Protein AF-A0A968T757-F1 (afdb_monomer_lite)

Sequence (80 aa):
MNKEKVGAVTETEKEEIKKIFMRKVALNELLPSLGNDLLSKTQKDELYEKIIADLAETSSNSEAWWQRKASEYKWKKAEN

Foldseek 3Di:
DDDDCLDDQDPVLVVVLVVLVVLLVVLVVCLVVLPDPVDDPVRSVVVVVVSVVVNVVSVVSNVVSVVVVCVVSVGDDDDD

Secondary structure (DSSP, 8-state):
-PPP------HHHHHHHHHHHHHHHHHHHHGGGGG-TTS-HHHHHHHHHHHHHHHHHHHHHHHHHHHHHHHHTTPPP---

Radius of gyration: 17.89 Å; chains: 1; bounding box: 39×27×49 Å

Structure (mmCIF, N/CA/C/O backbone):
data_AF-A0A968T757-F1
#
_entry.id   AF-A0A968T757-F1
#
loop_
_atom_site.group_PDB
_atom_site.id
_atom_site.type_symbol
_atom_site.label_atom_id
_atom_site.label_alt_id
_atom_site.label_comp_id
_atom_site.label_asym_id
_atom_site.label_entity_id
_atom_site.label_seq_id
_atom_site.pdbx_PDB_ins_code
_atom_site.Cartn_x
_atom_site.Cartn_y
_atom_site.Cartn_z
_atom_site.occupancy
_atom_site.B_iso_or_equiv
_atom_site.auth_seq_id
_atom_site.auth_comp_id
_atom_site.auth_asym_id
_atom_site.auth_atom_id
_atom_site.pdbx_PDB_model_num
ATOM 1 N N . MET A 1 1 ? -24.088 -15.343 19.195 1.00 51.97 1 MET A N 1
ATOM 2 C CA . MET A 1 1 ? -22.833 -14.566 19.068 1.00 51.97 1 MET A CA 1
ATOM 3 C C . MET A 1 1 ? -23.153 -13.095 19.282 1.00 51.97 1 MET A C 1
ATOM 5 O O . MET A 1 1 ? -23.897 -12.543 18.481 1.00 51.97 1 MET A O 1
ATOM 9 N N . ASN A 1 2 ? -22.631 -12.475 20.344 1.00 73.69 2 ASN A N 1
ATOM 10 C CA . ASN A 1 2 ? -22.733 -11.025 20.533 1.00 73.69 2 ASN A CA 1
ATOM 11 C C . ASN A 1 2 ? -21.639 -10.342 19.705 1.00 73.69 2 ASN A C 1
ATOM 13 O O . ASN A 1 2 ? -20.465 -10.668 19.856 1.00 73.69 2 ASN A O 1
ATOM 17 N N . LYS A 1 3 ? -22.025 -9.429 18.809 1.00 81.12 3 LYS A N 1
ATOM 18 C CA . LYS A 1 3 ? -21.081 -8.566 18.088 1.00 81.12 3 LYS A CA 1
ATOM 19 C C . LYS A 1 3 ? -20.735 -7.382 18.991 1.00 81.12 3 LYS A C 1
ATOM 21 O O . LYS A 1 3 ? -21.634 -6.692 19.459 1.00 81.12 3 LYS A O 1
ATOM 26 N N . GLU A 1 4 ? -19.450 -7.150 19.222 1.00 82.56 4 GLU A N 1
ATOM 27 C CA . GLU A 1 4 ? -18.944 -6.003 19.979 1.00 82.56 4 GLU A CA 1
ATOM 28 C C . GLU A 1 4 ? -18.378 -4.964 19.009 1.00 82.56 4 GLU A C 1
ATOM 30 O O . GLU A 1 4 ? -17.635 -5.303 18.085 1.00 82.56 4 GLU A O 1
ATOM 35 N N . LYS A 1 5 ? -18.725 -3.688 19.204 1.00 83.44 5 LYS A N 1
ATOM 36 C CA . LYS A 1 5 ? -18.136 -2.597 18.426 1.00 83.44 5 LYS A CA 1
ATOM 37 C C . LYS A 1 5 ? -16.719 -2.342 18.938 1.00 83.44 5 LYS A C 1
ATOM 39 O O . LYS A 1 5 ? -16.544 -1.731 19.983 1.00 83.44 5 LYS A O 1
ATOM 44 N N . VAL A 1 6 ? -15.724 -2.786 18.176 1.00 80.44 6 VAL A N 1
ATOM 45 C CA . VAL A 1 6 ? -14.300 -2.626 18.523 1.00 80.44 6 VAL A CA 1
ATOM 46 C C . VAL A 1 6 ? -13.694 -1.305 18.044 1.00 80.44 6 VAL A C 1
ATOM 48 O O . VAL A 1 6 ? -12.567 -0.991 18.390 1.00 80.44 6 VAL A O 1
ATOM 51 N N . GLY A 1 7 ? -14.433 -0.507 17.272 1.00 81.38 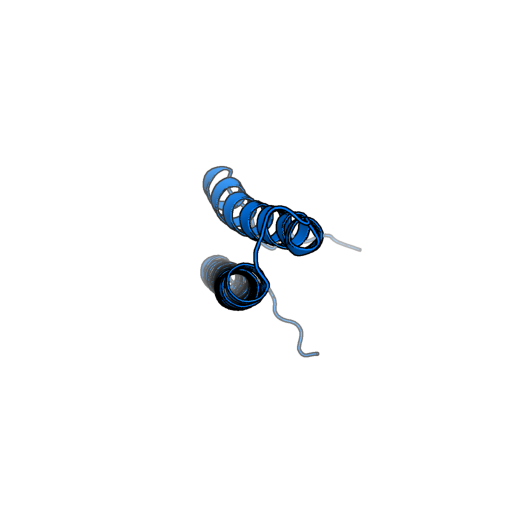7 GLY A N 1
ATOM 52 C CA . GLY A 1 7 ? -13.983 0.795 16.790 1.00 81.38 7 GLY A CA 1
ATOM 53 C C . GLY A 1 7 ? -14.932 1.393 15.760 1.00 81.38 7 GLY A C 1
ATOM 54 O O . GLY A 1 7 ? -16.020 0.866 15.508 1.00 81.38 7 GLY A O 1
ATOM 55 N N . ALA A 1 8 ? -14.521 2.511 15.173 1.00 85.50 8 ALA A N 1
ATOM 56 C CA . ALA A 1 8 ? -15.152 3.102 14.004 1.00 85.50 8 ALA A CA 1
ATOM 57 C C . ALA A 1 8 ? -14.060 3.655 13.086 1.00 85.50 8 ALA A C 1
ATOM 59 O O . ALA A 1 8 ? -13.014 4.074 13.565 1.00 85.50 8 ALA A O 1
ATOM 60 N N . VAL A 1 9 ? -14.322 3.640 11.784 1.00 90.06 9 VAL A N 1
ATOM 61 C CA . VAL A 1 9 ? -13.523 4.363 10.798 1.00 90.06 9 VAL A CA 1
ATOM 62 C C . VAL A 1 9 ? -14.360 5.568 10.392 1.00 90.06 9 VAL A C 1
ATOM 64 O O . VAL A 1 9 ? -15.476 5.412 9.896 1.00 90.06 9 VAL A O 1
ATOM 67 N N . THR A 1 10 ? -13.864 6.761 10.682 1.00 94.94 10 THR A N 1
ATOM 68 C CA . THR A 1 10 ? -14.453 8.029 10.244 1.00 94.94 10 THR A CA 1
ATOM 69 C C . THR A 1 10 ? -14.351 8.168 8.727 1.00 94.94 10 THR A C 1
ATOM 71 O O . THR A 1 10 ? -13.558 7.488 8.075 1.00 94.94 10 THR A O 1
ATOM 74 N N . GLU A 1 11 ? -15.124 9.080 8.139 1.00 97.12 11 GLU A N 1
ATOM 75 C CA . GLU A 1 11 ? -15.065 9.293 6.688 1.00 97.12 11 GLU A CA 1
ATOM 76 C C . GLU A 1 11 ? -13.670 9.759 6.237 1.00 97.12 11 GLU A C 1
ATOM 78 O O . GLU A 1 11 ? -13.158 9.290 5.225 1.00 97.12 11 GLU A O 1
ATOM 83 N N . THR A 1 12 ? -13.002 10.601 7.031 1.00 97.12 12 THR A N 1
ATOM 84 C CA . THR A 1 12 ? -11.622 11.033 6.765 1.00 97.12 12 THR A CA 1
ATOM 85 C C . THR A 1 12 ? -10.653 9.852 6.759 1.00 97.12 12 THR A C 1
ATOM 87 O O . THR A 1 12 ? -9.884 9.688 5.817 1.00 97.12 12 THR A O 1
ATOM 90 N N . GLU A 1 13 ? -10.721 8.989 7.773 1.00 96.88 13 GLU A N 1
ATOM 91 C CA . GLU A 1 13 ? -9.877 7.794 7.883 1.00 96.88 13 GLU A CA 1
ATOM 92 C C . GLU A 1 13 ? -10.139 6.798 6.748 1.00 96.88 13 GLU A C 1
ATOM 94 O O . GLU A 1 13 ? -9.207 6.212 6.198 1.00 96.88 13 GLU A O 1
ATOM 99 N N . LYS A 1 14 ? -11.403 6.635 6.353 1.00 96.56 14 LYS A N 1
ATOM 100 C CA . LYS A 1 14 ? -11.784 5.826 5.195 1.00 96.56 14 LYS A CA 1
ATOM 101 C C . LYS A 1 14 ? -11.154 6.375 3.919 1.00 96.56 14 LYS A C 1
ATOM 103 O O . LYS A 1 14 ? -10.602 5.604 3.139 1.00 96.56 14 LYS A O 1
ATOM 108 N N . GLU A 1 15 ? -11.209 7.685 3.700 1.00 98.19 15 GLU A N 1
ATOM 109 C CA . GLU A 1 15 ? -10.597 8.303 2.525 1.00 98.19 15 GLU A CA 1
ATOM 110 C C . GLU A 1 15 ? -9.057 8.229 2.563 1.00 98.19 15 GLU A C 1
ATOM 112 O O . GLU A 1 15 ? -8.439 8.070 1.510 1.00 98.19 15 GLU A O 1
ATOM 117 N N . GLU A 1 16 ? -8.422 8.245 3.742 1.00 97.62 16 GLU A N 1
ATOM 118 C CA . GLU A 1 16 ? -6.982 7.963 3.886 1.00 97.62 16 GLU A CA 1
ATOM 119 C C . GLU A 1 16 ? -6.624 6.557 3.384 1.00 97.62 16 GLU A C 1
ATOM 121 O O . GLU A 1 16 ? -5.816 6.415 2.462 1.00 97.62 16 GLU A O 1
ATOM 126 N N . ILE A 1 17 ? -7.236 5.50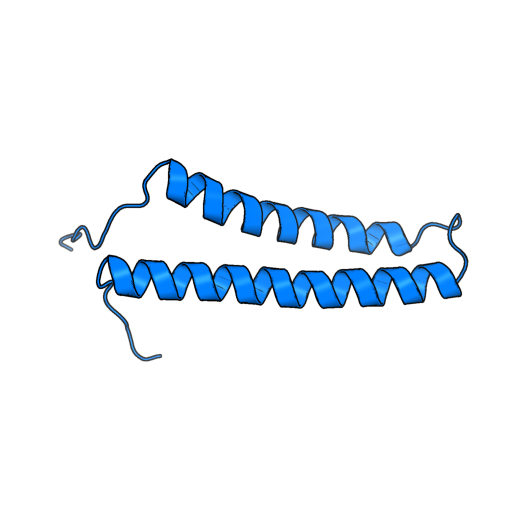8 3.949 1.00 97.50 17 ILE A N 1
ATOM 127 C CA . ILE A 1 17 ? -6.891 4.124 3.588 1.00 97.50 17 ILE A CA 1
ATOM 128 C C . ILE A 1 17 ? -7.312 3.784 2.154 1.00 97.50 17 ILE A C 1
ATOM 130 O O . ILE A 1 17 ? -6.617 3.049 1.452 1.00 97.50 17 ILE A O 1
ATOM 134 N N . LYS A 1 18 ? -8.405 4.380 1.667 1.00 97.94 18 LYS A N 1
ATOM 135 C CA . LYS A 1 18 ? -8.857 4.238 0.281 1.00 97.94 18 LYS A CA 1
ATOM 136 C C . LYS A 1 18 ? -7.851 4.817 -0.708 1.00 97.94 18 LYS A C 1
ATOM 138 O O . LYS A 1 18 ? -7.628 4.196 -1.741 1.00 97.94 18 LYS A O 1
ATOM 143 N N . LYS A 1 19 ? -7.206 5.953 -0.412 1.00 98.25 19 LYS A N 1
ATOM 144 C CA . LYS A 1 19 ? -6.136 6.501 -1.269 1.00 98.25 19 LYS A CA 1
ATOM 145 C C . LYS A 1 19 ? -4.956 5.536 -1.381 1.00 98.25 19 LYS A C 1
ATOM 147 O O . LYS A 1 19 ? -4.480 5.298 -2.488 1.00 98.25 19 LYS A O 1
ATOM 152 N N . ILE A 1 20 ? -4.533 4.942 -0.263 1.00 98.38 20 ILE A N 1
ATOM 153 C CA . ILE A 1 20 ? -3.448 3.947 -0.234 1.00 98.38 20 ILE A CA 1
ATOM 154 C C . ILE A 1 20 ? -3.841 2.710 -1.053 1.00 98.38 20 ILE A C 1
ATOM 156 O O . ILE A 1 20 ? -3.087 2.259 -1.916 1.00 98.38 20 ILE A O 1
ATOM 160 N N . PHE A 1 21 ? -5.056 2.196 -0.845 1.00 97.75 21 PHE A N 1
ATOM 161 C CA . PHE A 1 21 ? -5.578 1.057 -1.599 1.00 97.75 21 PHE A CA 1
ATOM 162 C C . PHE A 1 21 ? -5.653 1.350 -3.101 1.00 97.75 21 PHE A C 1
ATOM 164 O O . PHE A 1 21 ? -5.179 0.557 -3.912 1.00 97.75 21 PHE A O 1
ATOM 171 N N . M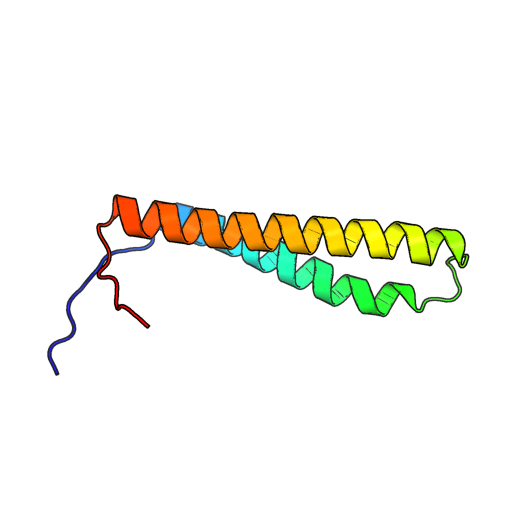ET A 1 22 ? -6.186 2.512 -3.480 1.00 98.31 22 MET A N 1
ATOM 172 C CA . MET A 1 22 ? -6.282 2.913 -4.880 1.00 98.31 22 MET A CA 1
ATOM 173 C C . MET A 1 22 ? -4.911 3.084 -5.535 1.00 98.31 22 MET A C 1
ATOM 175 O O . MET A 1 22 ? -4.770 2.728 -6.702 1.00 98.31 22 MET A O 1
ATOM 179 N N . ARG A 1 23 ? -3.888 3.563 -4.808 1.00 98.19 23 ARG A N 1
ATOM 180 C CA . ARG A 1 23 ? -2.506 3.599 -5.314 1.00 98.19 23 ARG A CA 1
ATOM 181 C C . ARG A 1 23 ? -1.999 2.194 -5.621 1.00 98.19 23 ARG A C 1
ATOM 183 O O . ARG A 1 23 ? -1.499 1.967 -6.718 1.00 98.19 23 ARG A O 1
ATOM 190 N N . LYS A 1 24 ? -2.196 1.245 -4.701 1.00 97.88 24 LYS A N 1
ATOM 191 C CA . LYS A 1 24 ? -1.814 -0.161 -4.902 1.00 97.88 24 LYS A CA 1
ATOM 192 C C . LYS A 1 24 ? -2.508 -0.771 -6.120 1.00 97.88 24 LYS A C 1
ATOM 194 O O . LYS A 1 24 ? -1.855 -1.430 -6.922 1.00 97.88 24 LYS A O 1
ATOM 199 N N . VAL A 1 25 ? -3.811 -0.530 -6.274 1.00 97.88 25 VAL A N 1
ATOM 200 C CA . VAL A 1 25 ? -4.575 -0.978 -7.450 1.00 97.88 25 VAL A CA 1
ATOM 201 C C . VAL A 1 25 ? -4.005 -0.359 -8.724 1.00 97.88 25 VAL A C 1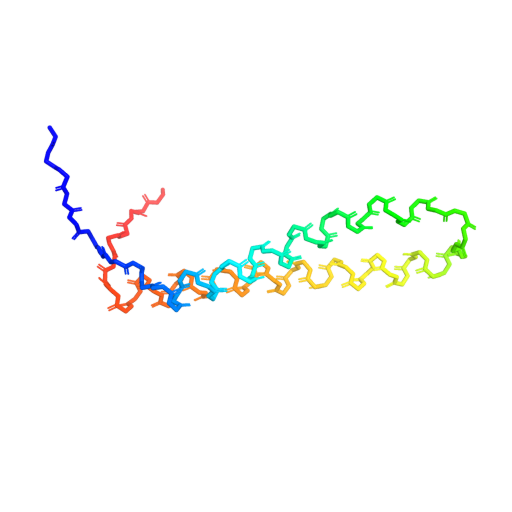
ATOM 203 O O . VAL A 1 25 ? -3.669 -1.091 -9.644 1.00 97.88 25 VAL A O 1
ATOM 206 N N . ALA A 1 26 ? -3.813 0.960 -8.761 1.00 97.88 26 ALA A N 1
ATOM 207 C CA . ALA A 1 26 ? -3.282 1.644 -9.937 1.00 97.88 26 ALA A CA 1
ATOM 208 C C . ALA A 1 26 ? -1.894 1.123 -10.354 1.00 97.88 26 ALA A C 1
ATOM 210 O O . ALA A 1 26 ? -1.640 0.963 -11.542 1.00 97.88 26 ALA A O 1
ATOM 211 N N . LEU A 1 27 ? -1.011 0.829 -9.394 1.00 97.75 27 LEU A N 1
ATOM 212 C CA . LEU A 1 27 ? 0.308 0.249 -9.667 1.00 97.75 27 LEU A CA 1
ATOM 213 C C . LEU A 1 27 ? 0.212 -1.181 -10.222 1.00 97.75 27 LEU A C 1
ATOM 215 O O . LEU A 1 27 ? 0.922 -1.515 -11.168 1.00 97.75 27 LEU A O 1
ATOM 219 N N . ASN A 1 28 ? -0.692 -2.007 -9.687 1.00 96.75 28 ASN A N 1
ATOM 220 C CA . ASN A 1 28 ? -0.935 -3.355 -10.209 1.00 96.75 28 ASN A CA 1
ATOM 221 C C . ASN A 1 28 ? -1.504 -3.333 -11.634 1.00 96.75 28 ASN A C 1
ATOM 223 O O . ASN A 1 28 ? -1.072 -4.121 -12.468 1.00 96.75 28 ASN A O 1
ATOM 227 N N . GLU A 1 29 ? -2.419 -2.409 -11.929 1.00 96.31 29 GLU A N 1
ATOM 228 C CA . GLU A 1 29 ? -2.963 -2.218 -13.281 1.00 96.31 29 GLU A CA 1
ATOM 229 C C . GLU A 1 29 ? -1.926 -1.630 -14.254 1.00 96.31 29 GLU A C 1
ATOM 231 O O . GLU A 1 29 ? -2.016 -1.828 -15.466 1.00 96.31 29 GLU A O 1
ATOM 236 N N . LEU A 1 30 ? -0.908 -0.928 -13.744 1.00 95.12 30 LEU A N 1
ATOM 237 C CA . LEU A 1 30 ? 0.175 -0.382 -14.559 1.00 95.12 30 LEU A CA 1
ATOM 238 C C . LEU A 1 30 ? 1.175 -1.461 -15.001 1.00 95.12 30 LEU A C 1
ATOM 240 O O . LEU A 1 30 ? 1.715 -1.359 -16.101 1.00 95.12 30 LEU A O 1
ATOM 244 N N . LEU A 1 31 ? 1.407 -2.505 -14.199 1.00 94.00 31 LEU A N 1
ATOM 245 C CA . LEU A 1 31 ? 2.377 -3.566 -14.512 1.00 94.00 31 LEU A CA 1
ATOM 246 C C . LEU A 1 31 ? 2.164 -4.215 -15.898 1.00 94.00 31 LEU A C 1
ATOM 248 O O . LEU A 1 31 ? 3.131 -4.278 -16.660 1.00 94.00 31 LEU A O 1
ATOM 252 N N . PRO A 1 32 ? 0.944 -4.636 -16.295 1.00 93.25 32 PRO A N 1
ATOM 253 C CA . PRO A 1 32 ? 0.696 -5.181 -17.632 1.00 93.25 32 PRO A CA 1
ATOM 254 C C . PRO A 1 32 ? 1.062 -4.228 -18.778 1.00 93.25 32 PRO A C 1
ATOM 256 O O . PRO A 1 32 ? 1.460 -4.680 -19.853 1.00 93.25 32 PRO A O 1
ATOM 259 N N . SER A 1 33 ? 0.965 -2.910 -18.563 1.00 90.44 33 SER A N 1
ATOM 260 C CA . SER A 1 33 ? 1.260 -1.910 -19.598 1.00 90.44 33 SER A CA 1
ATOM 261 C C . SER A 1 33 ? 2.741 -1.870 -19.997 1.00 90.44 33 SER A C 1
ATOM 263 O O . SER A 1 33 ? 3.060 -1.429 -21.102 1.00 90.44 33 SER A O 1
ATOM 265 N N . LEU A 1 34 ? 3.644 -2.406 -19.163 1.00 91.38 34 LEU A N 1
ATOM 266 C CA . LEU A 1 34 ? 5.068 -2.540 -19.487 1.00 91.38 34 LEU A CA 1
ATOM 267 C C . LEU A 1 34 ? 5.320 -3.488 -20.669 1.00 91.38 34 LEU A C 1
ATOM 269 O O . LEU A 1 34 ? 6.373 -3.419 -21.301 1.00 91.38 34 LEU A O 1
ATOM 273 N N . GLY A 1 35 ? 4.351 -4.343 -21.016 1.00 87.38 35 GLY A N 1
ATOM 274 C CA . GLY A 1 35 ? 4.421 -5.194 -22.203 1.00 87.38 35 GLY A CA 1
ATOM 275 C C . GLY A 1 35 ? 4.385 -4.424 -23.529 1.00 87.38 35 GLY A C 1
ATOM 276 O O . GLY A 1 35 ? 4.746 -4.991 -24.552 1.00 87.38 35 GLY A O 1
ATOM 277 N N . ASN A 1 36 ? 4.007 -3.142 -23.525 1.00 89.00 36 ASN A N 1
ATOM 278 C CA . ASN A 1 36 ? 3.827 -2.328 -24.728 1.00 89.00 36 ASN A CA 1
ATOM 279 C C . ASN A 1 36 ? 5.131 -2.149 -25.541 1.00 89.00 36 ASN A C 1
ATOM 281 O O . ASN A 1 36 ? 6.200 -1.895 -24.982 1.00 89.00 36 ASN A O 1
ATOM 285 N N . ASP A 1 37 ? 5.041 -2.239 -26.868 1.00 92.25 37 ASP A N 1
ATOM 286 C CA . ASP A 1 37 ? 6.158 -2.086 -27.814 1.00 92.25 37 ASP A CA 1
ATOM 287 C C . ASP A 1 37 ? 6.661 -0.640 -27.968 1.00 92.25 37 ASP A C 1
ATOM 289 O O . ASP A 1 37 ? 7.731 -0.412 -28.525 1.00 92.25 37 ASP A O 1
ATOM 293 N N . LEU A 1 38 ? 5.932 0.346 -27.434 1.00 93.25 38 LEU A N 1
ATOM 294 C CA . LEU A 1 38 ? 6.352 1.753 -27.422 1.00 93.25 38 LEU A CA 1
ATOM 295 C C . LEU A 1 38 ? 7.527 2.045 -26.470 1.00 93.25 38 LEU A C 1
ATOM 297 O O . LEU A 1 38 ? 8.108 3.127 -26.534 1.00 93.25 38 LEU A O 1
ATOM 301 N N . LEU A 1 39 ? 7.867 1.114 -25.574 1.00 91.75 39 LEU A N 1
ATOM 302 C CA . LEU A 1 39 ? 8.954 1.265 -24.608 1.00 91.75 39 LEU A CA 1
ATOM 303 C C . LEU A 1 39 ? 10.172 0.444 -25.035 1.00 91.75 39 LEU A C 1
ATOM 305 O O . LEU A 1 39 ? 10.068 -0.748 -25.326 1.00 91.75 39 LEU A O 1
ATOM 309 N N . SER A 1 40 ? 11.353 1.058 -24.994 1.00 94.75 40 SER A N 1
ATOM 310 C CA . SER A 1 40 ? 12.608 0.308 -25.088 1.00 94.75 40 SER A CA 1
ATOM 311 C C . SER A 1 40 ? 12.778 -0.619 -23.882 1.00 94.75 40 SER A C 1
ATOM 313 O O . SER A 1 40 ? 12.215 -0.379 -22.813 1.00 94.75 40 SER A O 1
ATOM 315 N N . LYS A 1 41 ? 13.607 -1.661 -24.022 1.00 93.94 41 LYS A N 1
ATOM 316 C CA . LYS A 1 41 ? 13.917 -2.583 -22.918 1.00 93.94 41 LYS A CA 1
ATOM 317 C C . LYS A 1 41 ? 14.394 -1.843 -21.661 1.00 93.94 41 LYS A C 1
ATOM 319 O O . LYS A 1 41 ? 13.865 -2.083 -20.587 1.00 93.94 41 LYS A O 1
ATOM 324 N N . THR A 1 42 ? 15.315 -0.893 -21.811 1.00 96.06 42 THR A N 1
ATOM 325 C CA . THR A 1 42 ? 15.830 -0.094 -20.690 1.00 96.06 42 THR A CA 1
ATOM 326 C C . THR A 1 42 ? 14.718 0.677 -19.977 1.00 96.06 42 THR A C 1
ATOM 328 O O . THR A 1 42 ? 14.654 0.659 -18.754 1.00 96.06 42 THR A O 1
ATOM 331 N N . GLN A 1 43 ? 13.791 1.292 -20.719 1.00 95.50 43 GLN A N 1
ATOM 332 C CA . GLN A 1 43 ? 12.649 1.986 -20.113 1.00 95.50 43 GLN A CA 1
ATOM 333 C C . GLN A 1 43 ? 11.701 1.025 -19.387 1.00 95.50 43 GLN A C 1
ATOM 335 O O . GLN A 1 43 ? 11.174 1.384 -18.336 1.00 95.50 43 GLN A O 1
ATOM 340 N N . LYS A 1 44 ? 11.481 -0.184 -19.927 1.00 95.69 44 LYS A N 1
ATOM 341 C CA . LYS A 1 44 ? 10.672 -1.222 -19.268 1.00 95.69 44 LYS A CA 1
ATOM 342 C C . LYS A 1 44 ? 11.295 -1.635 -17.937 1.00 95.69 44 LYS A C 1
ATOM 344 O O . LYS A 1 44 ? 10.589 -1.645 -16.934 1.00 95.69 44 LYS A O 1
ATOM 349 N N . ASP A 1 45 ? 12.599 -1.900 -17.928 1.00 95.69 45 ASP A N 1
ATOM 350 C CA . ASP A 1 45 ? 13.340 -2.307 -16.731 1.00 95.69 45 ASP A CA 1
ATOM 351 C C . ASP A 1 45 ? 13.318 -1.188 -15.666 1.00 95.69 45 ASP A C 1
ATOM 353 O O . ASP A 1 45 ? 12.975 -1.428 -14.511 1.00 95.69 45 ASP A O 1
ATOM 357 N N . GLU A 1 46 ? 13.573 0.067 -16.055 1.00 96.62 46 GLU A N 1
ATOM 358 C CA . GLU A 1 46 ? 13.518 1.216 -15.136 1.00 96.62 46 GLU A CA 1
ATOM 359 C C . GLU A 1 46 ? 12.120 1.466 -14.553 1.00 96.62 46 GLU A C 1
ATOM 361 O O . GLU A 1 46 ? 11.981 1.813 -13.377 1.00 96.62 46 GLU A O 1
ATOM 366 N N . LEU A 1 47 ? 11.072 1.347 -15.373 1.00 96.62 47 LEU A N 1
ATOM 367 C CA . LEU A 1 47 ? 9.694 1.523 -14.917 1.00 96.62 47 LEU A CA 1
ATOM 368 C C . LEU A 1 47 ? 9.257 0.373 -14.013 1.00 96.62 47 LEU A C 1
ATOM 370 O O . LEU A 1 47 ? 8.572 0.626 -13.023 1.00 96.62 47 LEU A O 1
ATOM 374 N N . TYR A 1 48 ? 9.672 -0.857 -14.317 1.00 97.12 48 TYR A N 1
ATOM 375 C CA . TYR A 1 48 ? 9.418 -2.013 -13.468 1.00 97.12 48 TYR A CA 1
ATOM 376 C C . TYR A 1 48 ? 9.984 -1.794 -12.062 1.00 97.12 48 TYR A C 1
ATOM 378 O O . TYR A 1 48 ? 9.228 -1.846 -11.095 1.00 97.12 48 TYR A O 1
ATOM 386 N N . GLU A 1 49 ? 11.268 -1.449 -11.946 1.00 97.88 49 GLU A N 1
ATOM 387 C CA . GLU A 1 49 ? 11.912 -1.201 -10.648 1.00 97.88 49 GLU A CA 1
ATOM 388 C C . GLU A 1 49 ? 11.201 -0.100 -9.849 1.00 97.88 49 GLU A C 1
ATOM 390 O O . GLU A 1 49 ? 10.932 -0.254 -8.657 1.00 97.88 49 GLU A O 1
ATOM 395 N N . LYS A 1 50 ? 10.807 0.995 -10.514 1.00 97.94 50 LYS A N 1
ATOM 396 C CA . LYS A 1 50 ? 10.042 2.079 -9.877 1.00 97.94 50 LYS A CA 1
ATOM 397 C C . LYS A 1 50 ? 8.681 1.608 -9.369 1.00 97.94 50 LYS A C 1
ATOM 399 O O . LYS A 1 50 ? 8.295 1.966 -8.259 1.00 97.94 50 LYS A O 1
ATOM 404 N N . ILE A 1 51 ? 7.956 0.814 -10.158 1.00 97.94 51 ILE A N 1
ATOM 405 C CA . ILE A 1 51 ? 6.644 0.284 -9.767 1.00 97.94 51 ILE A CA 1
ATOM 406 C C . ILE A 1 51 ? 6.781 -0.679 -8.586 1.00 97.94 51 ILE A C 1
ATOM 408 O O . ILE A 1 51 ? 5.983 -0.604 -7.653 1.00 97.94 51 ILE A O 1
ATOM 412 N N . ILE A 1 52 ? 7.791 -1.551 -8.589 1.00 98.06 52 ILE A N 1
ATOM 413 C CA . ILE A 1 52 ? 8.043 -2.480 -7.481 1.00 98.06 52 ILE A CA 1
ATOM 414 C C . ILE A 1 52 ? 8.408 -1.728 -6.198 1.00 98.06 52 ILE A C 1
ATOM 416 O O . ILE A 1 52 ? 7.846 -2.027 -5.142 1.00 98.06 52 ILE A O 1
ATOM 420 N N . ALA A 1 53 ? 9.288 -0.727 -6.280 1.00 98.38 53 ALA A N 1
ATOM 421 C CA . ALA A 1 53 ? 9.643 0.105 -5.133 1.00 98.38 53 ALA A CA 1
ATOM 422 C C . ALA A 1 53 ? 8.411 0.814 -4.540 1.00 98.38 53 ALA A C 1
ATOM 424 O O . ALA A 1 53 ? 8.184 0.764 -3.330 1.00 98.38 53 ALA A O 1
ATOM 425 N N . ASP A 1 54 ? 7.566 1.397 -5.389 1.00 98.25 54 ASP A N 1
ATOM 426 C CA . ASP A 1 54 ? 6.351 2.096 -4.963 1.00 98.25 54 ASP A CA 1
ATOM 427 C C . ASP A 1 54 ? 5.280 1.134 -4.413 1.00 98.25 54 ASP A C 1
ATOM 429 O O . ASP A 1 54 ? 4.596 1.431 -3.434 1.00 98.25 54 ASP A O 1
ATOM 433 N N . LEU A 1 55 ? 5.163 -0.080 -4.962 1.00 98.19 55 LEU A N 1
ATOM 434 C CA . LEU A 1 55 ? 4.302 -1.126 -4.398 1.00 98.19 55 LEU A CA 1
ATOM 435 C C . LEU A 1 55 ? 4.747 -1.533 -2.987 1.00 98.19 55 LEU A C 1
ATOM 437 O O . LEU A 1 55 ? 3.893 -1.751 -2.115 1.00 98.19 55 LEU A O 1
ATOM 441 N N . ALA A 1 56 ? 6.059 -1.630 -2.749 1.00 98.19 56 ALA A N 1
ATOM 442 C CA . ALA A 1 56 ? 6.620 -1.936 -1.436 1.00 98.19 56 ALA A CA 1
ATOM 443 C C . ALA A 1 56 ? 6.362 -0.798 -0.433 1.00 98.19 56 ALA A C 1
ATOM 445 O O . ALA A 1 56 ? 5.900 -1.052 0.686 1.00 98.19 56 ALA A O 1
ATOM 446 N N . GLU A 1 57 ? 6.572 0.454 -0.847 1.00 98.44 57 GLU A N 1
ATOM 447 C CA . GLU A 1 57 ? 6.273 1.637 -0.037 1.00 98.44 57 GLU A CA 1
ATOM 448 C C . GLU A 1 57 ? 4.773 1.733 0.277 1.00 98.44 57 GLU A C 1
ATOM 450 O O . GLU A 1 57 ? 4.376 1.840 1.437 1.00 98.44 57 GLU A O 1
ATOM 455 N N . THR A 1 58 ? 3.916 1.601 -0.737 1.00 98.19 58 THR A N 1
ATOM 456 C CA . THR A 1 58 ? 2.455 1.634 -0.589 1.00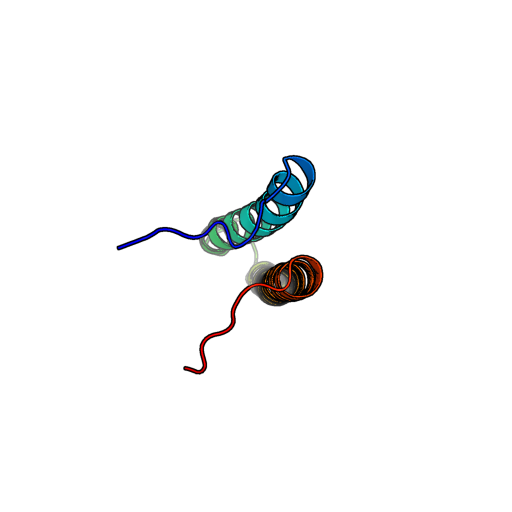 98.19 58 THR A CA 1
ATOM 457 C C . THR A 1 58 ? 1.959 0.529 0.348 1.00 98.19 58 THR A C 1
ATOM 459 O O . THR A 1 58 ? 1.080 0.767 1.181 1.00 98.19 58 THR A O 1
ATOM 462 N N . SER A 1 59 ? 2.531 -0.676 0.261 1.00 97.69 59 SER A N 1
ATOM 463 C CA . SER A 1 59 ? 2.190 -1.780 1.168 1.00 97.69 59 SER A CA 1
ATOM 464 C C . SER A 1 59 ? 2.615 -1.484 2.609 1.00 97.69 59 SER A C 1
ATOM 466 O O . SER A 1 59 ? 1.825 -1.695 3.528 1.00 97.69 59 SER A O 1
ATOM 468 N N . SER A 1 60 ? 3.807 -0.914 2.803 1.00 98.19 60 SER A N 1
ATOM 469 C CA . SER A 1 60 ? 4.292 -0.489 4.122 1.00 98.19 60 SER A CA 1
ATOM 470 C C . SER A 1 60 ? 3.419 0.620 4.717 1.00 98.19 60 SER A C 1
ATOM 472 O O . SER A 1 60 ? 3.061 0.564 5.892 1.00 98.19 60 SER A O 1
ATOM 474 N N . ASN A 1 61 ? 2.989 1.583 3.898 1.00 98.25 61 ASN A N 1
ATOM 475 C CA . ASN A 1 61 ? 2.080 2.653 4.308 1.00 98.25 61 ASN A CA 1
ATOM 476 C C . ASN A 1 61 ? 0.702 2.115 4.715 1.00 98.25 61 ASN A C 1
ATOM 478 O O . ASN A 1 61 ? 0.118 2.588 5.691 1.00 98.25 61 ASN A O 1
ATOM 482 N N . SER A 1 62 ? 0.190 1.107 4.001 1.00 97.12 62 SER A N 1
ATOM 483 C CA . SER A 1 62 ? -1.058 0.435 4.372 1.00 97.12 62 SER A CA 1
ATOM 484 C C . SER A 1 62 ? -0.943 -0.241 5.737 1.00 97.12 62 SER A C 1
ATOM 486 O O . SER A 1 62 ? -1.841 -0.092 6.562 1.00 97.12 62 SER A O 1
ATOM 488 N N . GLU A 1 63 ? 0.146 -0.968 5.986 1.00 97.12 63 GLU A N 1
ATOM 489 C CA . GLU A 1 63 ? 0.379 -1.635 7.270 1.00 97.12 63 GLU A CA 1
ATOM 490 C C . GLU A 1 63 ? 0.537 -0.614 8.404 1.00 97.12 63 GLU A C 1
ATOM 492 O O . GLU A 1 63 ? -0.127 -0.711 9.435 1.00 97.12 63 GLU A O 1
ATOM 497 N N . ALA A 1 64 ? 1.338 0.432 8.188 1.00 97.75 64 ALA A N 1
ATOM 498 C CA . ALA A 1 64 ? 1.526 1.509 9.155 1.00 97.75 64 ALA A CA 1
ATOM 499 C C . ALA A 1 64 ? 0.200 2.198 9.519 1.00 97.75 64 ALA A C 1
ATOM 501 O O . ALA A 1 64 ? -0.031 2.537 10.683 1.00 97.75 64 ALA A O 1
ATOM 502 N N . TRP A 1 65 ? -0.699 2.376 8.545 1.00 97.31 65 TRP A N 1
ATOM 503 C CA . TRP A 1 65 ? -2.032 2.916 8.792 1.00 97.31 65 TRP A CA 1
ATOM 504 C C . TRP A 1 65 ? -2.848 2.007 9.721 1.00 97.31 65 TRP A C 1
ATOM 506 O O . TRP A 1 65 ? -3.398 2.491 10.715 1.00 97.31 65 TRP A O 1
ATOM 516 N N . TRP A 1 66 ? -2.876 0.698 9.450 1.00 94.75 66 TRP A N 1
ATOM 517 C CA . TRP A 1 66 ? -3.590 -0.275 10.281 1.00 94.75 66 TRP A CA 1
ATOM 518 C C . TRP A 1 66 ? -3.020 -0.358 11.695 1.00 94.75 66 TRP A C 1
ATOM 520 O O . TRP A 1 66 ? -3.787 -0.315 12.656 1.00 94.75 66 TRP A O 1
ATOM 530 N N . GLN A 1 67 ? -1.694 -0.385 11.843 1.00 94.56 67 GLN A N 1
ATOM 531 C CA . GLN A 1 67 ? -1.038 -0.389 13.153 1.00 94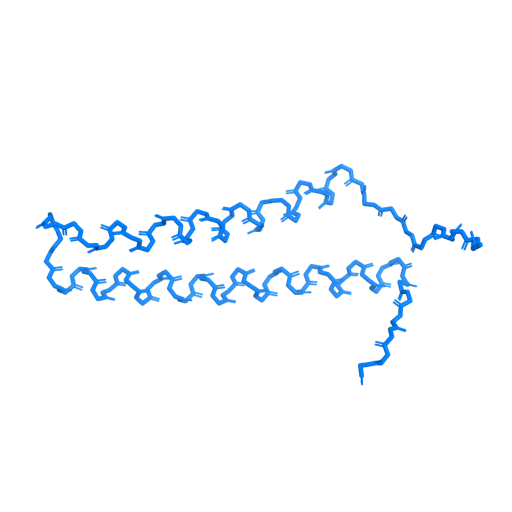.56 67 GLN A CA 1
ATOM 532 C C . GLN A 1 67 ? -1.371 0.869 13.960 1.00 94.56 67 GLN A C 1
ATOM 534 O O . GLN A 1 67 ? -1.718 0.783 15.142 1.00 94.56 67 GLN A O 1
ATOM 539 N N . ARG A 1 68 ? -1.342 2.043 13.317 1.00 95.06 68 ARG A N 1
ATOM 540 C CA . ARG A 1 68 ? -1.704 3.315 13.953 1.00 95.06 68 ARG A CA 1
ATOM 541 C C . ARG A 1 68 ? -3.151 3.305 14.443 1.00 95.06 68 ARG A C 1
ATOM 543 O O . ARG A 1 68 ? -3.392 3.637 15.601 1.00 95.06 68 ARG A O 1
ATOM 550 N N . LYS A 1 69 ? -4.105 2.888 13.604 1.00 93.62 69 LYS A N 1
ATOM 551 C CA . LYS A 1 69 ? -5.533 2.872 13.965 1.00 93.62 69 LYS A CA 1
ATOM 552 C C . LYS A 1 69 ? -5.864 1.806 15.000 1.00 93.62 69 LYS A C 1
ATOM 554 O O . LYS A 1 69 ? -6.610 2.084 15.937 1.00 93.62 69 LYS A O 1
ATOM 559 N N . ALA A 1 70 ? -5.241 0.634 14.907 1.00 91.50 70 ALA A N 1
ATOM 560 C CA . ALA A 1 70 ? -5.349 -0.394 15.933 1.00 91.50 70 ALA A CA 1
ATOM 561 C C . ALA A 1 70 ? -4.846 0.109 17.295 1.00 91.50 70 ALA A C 1
ATOM 563 O O . ALA A 1 70 ? -5.476 -0.170 18.312 1.00 91.50 70 ALA A O 1
ATOM 564 N N . SER A 1 71 ? -3.753 0.881 17.325 1.00 91.19 71 SER A N 1
ATOM 565 C CA . SER A 1 71 ? -3.247 1.499 18.555 1.00 91.19 71 SER A CA 1
ATOM 566 C C . SER A 1 71 ? -4.173 2.598 19.088 1.00 91.19 71 SER A C 1
ATOM 568 O O . SER A 1 71 ? -4.454 2.629 20.284 1.00 91.19 71 SER A O 1
ATOM 570 N N . GLU A 1 72 ? -4.658 3.487 18.219 1.00 91.44 72 GLU A N 1
ATOM 571 C CA . GLU A 1 72 ? -5.524 4.623 18.572 1.00 91.44 72 GLU A CA 1
ATOM 572 C C . GLU A 1 72 ? -6.859 4.164 19.175 1.00 91.44 72 GLU A C 1
ATOM 574 O O . GLU A 1 72 ? -7.264 4.629 20.241 1.00 91.44 72 GLU A O 1
ATOM 579 N N . TYR A 1 73 ? -7.503 3.184 18.540 1.00 90.75 73 TYR A N 1
ATOM 580 C CA . TYR A 1 73 ? -8.786 2.635 18.978 1.00 90.75 73 TYR A CA 1
ATOM 581 C C . TYR A 1 73 ? -8.656 1.413 19.893 1.00 90.75 73 TYR A C 1
ATOM 583 O O . TYR A 1 73 ? -9.670 0.843 20.292 1.00 90.75 73 TYR A O 1
ATOM 591 N N . LYS A 1 74 ? -7.426 1.002 20.231 1.00 89.00 74 LYS A N 1
ATOM 592 C CA . LYS A 1 74 ? -7.133 -0.176 21.065 1.00 89.00 74 LYS A CA 1
ATOM 593 C C . LYS A 1 74 ? -7.841 -1.441 20.563 1.00 89.00 74 LYS A C 1
ATOM 595 O O . LYS A 1 74 ? -8.448 -2.179 21.342 1.00 89.00 74 LYS A O 1
ATOM 600 N N . TRP A 1 75 ? -7.788 -1.682 19.253 1.00 88.44 75 TRP A N 1
ATOM 601 C CA . TRP A 1 75 ? -8.393 -2.870 18.655 1.00 88.44 75 TRP A CA 1
ATOM 602 C C . TRP A 1 75 ? -7.792 -4.144 19.241 1.00 88.44 75 TRP A C 1
ATOM 604 O O . TRP A 1 75 ? -6.590 -4.230 19.501 1.00 88.44 75 TRP A O 1
ATOM 614 N N . LYS A 1 76 ? -8.649 -5.149 19.442 1.00 82.81 76 LYS A N 1
ATOM 615 C CA . LYS A 1 76 ? -8.234 -6.456 19.951 1.00 82.81 76 LYS A CA 1
ATOM 616 C C . LYS A 1 76 ? -7.271 -7.099 18.956 1.00 82.81 76 LYS A C 1
ATOM 618 O O . LYS A 1 76 ? -7.539 -7.118 17.757 1.00 82.81 76 LYS A O 1
ATOM 623 N N . LYS A 1 77 ? -6.166 -7.632 19.470 1.00 78.44 77 LYS A N 1
ATOM 624 C CA . LYS A 1 77 ? -5.199 -8.420 18.706 1.00 78.44 77 LYS A CA 1
ATOM 625 C C . LYS A 1 77 ? -5.457 -9.898 18.984 1.00 78.44 77 LYS A C 1
ATOM 627 O O . LYS A 1 77 ? -5.783 -10.252 20.115 1.00 78.44 77 LYS A O 1
ATOM 632 N N . ALA A 1 78 ? -5.322 -10.730 17.963 1.00 74.62 78 ALA A N 1
ATOM 633 C CA . ALA A 1 78 ? -5.187 -12.170 18.126 1.00 74.62 78 ALA A CA 1
ATOM 634 C C . ALA A 1 78 ? -3.737 -12.529 17.791 1.00 74.62 78 ALA A C 1
ATOM 636 O O . ALA A 1 78 ? -3.182 -11.980 16.838 1.00 74.62 78 ALA A O 1
ATOM 637 N N . GLU A 1 79 ? -3.121 -13.389 18.597 1.00 69.81 79 GLU A N 1
ATOM 638 C CA . GLU A 1 79 ? -1.879 -14.045 18.193 1.00 69.81 79 GLU A CA 1
ATOM 639 C C . GLU A 1 79 ? -2.220 -15.073 17.108 1.00 69.81 79 GLU A C 1
ATOM 641 O O . GLU A 1 79 ? -3.260 -15.734 17.193 1.00 69.81 79 GLU A O 1
ATOM 646 N N . ASN A 1 80 ? -1.389 -15.125 16.065 1.00 49.25 80 ASN A N 1
ATOM 647 C CA . ASN A 1 80 ? -1.519 -16.089 14.971 1.00 49.25 80 ASN A CA 1
ATOM 648 C C . ASN A 1 80 ? -0.956 -17.451 15.368 1.00 49.25 80 ASN A C 1
ATOM 650 O O . ASN A 1 80 ? 0.108 -17.465 16.026 1.00 49.25 80 ASN A O 1
#

pLDDT: mean 92.24, std 9.25, range [49.25, 98.44]